Protein AF-A0A8R1IRG6-F1 (afdb_monomer)

InterPro domains:
  IPR045334 Integrator complex subunit 3 [PTHR13587] (1-92)
  IPR056518 Ints3-like, C-terminal [PF24566] (2-91)

pLDDT: mean 90.18, std 10.61, range [37.0, 97.31]

Sequence (94 aa):
MVMASVEWATTPQWVFWHLVHADGVPIEWFLSTIPKLDSTKHDEAIANILLMMKRMDREPWAGLIRAIFHRIPTKNDNFTADALKMLIEDSEQC

Organism: Caenorhabditis japonica (NCBI:txid281687)

Secondary structure (DSSP, 8-state):
-HHHHTTS-HHHHHHHHHHHHHTT--GGGGTTTGGG--TTT-HHHHHHHHHHHHT-SS---HHHHHHHHTS-PPTT--HHHHHHHHHHS-TT--

Mean predicted aligned error: 4.23 Å

Foldseek 3Di:
DLVVCLPPPPVSLQVVLVVCVVVVPALVVCLVVLQVDAVVRRVSSLVSSLVNLLPDPDADDPSNLCSLVSHDADVVRCSSVSSVCSRPPDNPPD

Nearest PDB structures (foldseek):
  7bv7-assembly1_A  TM=9.224E-01  e=8.318E-03  Homo sapiens
  8hpp-assembly1_B  TM=9.092E-01  e=1.410E-02  Homo sapiens

Structure (mmCIF, N/CA/C/O backbone):
data_AF-A0A8R1IRG6-F1
#
_entry.id   AF-A0A8R1IRG6-F1
#
loop_
_atom_site.group_PDB
_atom_site.id
_atom_site.type_symbol
_atom_site.label_atom_id
_atom_site.label_alt_id
_atom_site.label_comp_id
_atom_site.label_asym_id
_atom_site.label_entity_id
_atom_site.label_seq_id
_atom_site.pdbx_PDB_ins_code
_atom_site.Cartn_x
_atom_site.Cartn_y
_atom_site.Cartn_z
_atom_site.occupancy
_atom_site.B_iso_or_equiv
_atom_site.auth_seq_id
_atom_site.auth_comp_id
_atom_site.auth_asym_id
_atom_site.auth_atom_id
_atom_site.pdbx_PDB_model_num
ATOM 1 N N . MET A 1 1 ? 2.467 -12.603 -6.520 1.00 68.06 1 MET A N 1
ATOM 2 C CA . MET A 1 1 ? 1.628 -11.998 -7.577 1.00 68.06 1 MET A CA 1
ATOM 3 C C . MET A 1 1 ? 1.724 -10.478 -7.544 1.00 68.06 1 MET A C 1
ATOM 5 O O . MET A 1 1 ? 2.232 -9.932 -8.504 1.00 68.06 1 MET A O 1
ATOM 9 N N . VAL A 1 2 ? 1.407 -9.811 -6.428 1.00 81.56 2 VAL A N 1
ATOM 10 C CA . VAL A 1 2 ? 1.489 -8.334 -6.299 1.00 81.56 2 VAL A CA 1
ATOM 11 C C . VAL A 1 2 ? 2.889 -7.776 -6.570 1.00 81.56 2 VAL A C 1
ATOM 13 O O . VAL A 1 2 ? 3.061 -6.910 -7.409 1.00 81.56 2 VAL A O 1
ATOM 16 N N . MET A 1 3 ? 3.930 -8.337 -5.945 1.00 89.88 3 MET A N 1
ATOM 17 C CA . MET A 1 3 ? 5.313 -7.903 -6.217 1.00 89.88 3 MET A CA 1
ATOM 18 C C . MET A 1 3 ? 5.785 -8.180 -7.652 1.00 89.88 3 MET A C 1
ATOM 20 O O . MET A 1 3 ? 6.818 -7.665 -8.046 1.00 89.88 3 MET A O 1
ATOM 24 N N . ALA A 1 4 ? 5.073 -9.007 -8.423 1.00 89.88 4 ALA A N 1
ATOM 25 C CA . ALA A 1 4 ? 5.355 -9.175 -9.846 1.00 89.88 4 ALA A CA 1
ATOM 26 C C . ALA A 1 4 ? 4.552 -8.181 -10.699 1.00 89.88 4 ALA A C 1
ATOM 28 O O . ALA A 1 4 ? 4.998 -7.831 -11.785 1.00 89.88 4 ALA A O 1
ATOM 29 N N . SER A 1 5 ? 3.386 -7.726 -10.218 1.00 93.06 5 SER A N 1
ATOM 30 C CA . SER A 1 5 ? 2.540 -6.776 -10.938 1.00 93.06 5 SER A CA 1
ATOM 31 C C . SER A 1 5 ? 3.031 -5.337 -10.851 1.00 93.06 5 SER A C 1
ATOM 33 O O . SER A 1 5 ? 2.691 -4.561 -11.730 1.00 93.06 5 SER A O 1
ATOM 35 N N . VAL A 1 6 ? 3.842 -4.974 -9.848 1.00 92.56 6 VAL A N 1
ATOM 36 C CA . VAL A 1 6 ? 4.386 -3.602 -9.718 1.00 92.56 6 VAL A CA 1
ATOM 37 C C . VAL A 1 6 ? 5.273 -3.176 -10.895 1.00 92.56 6 VAL A C 1
ATOM 39 O O . VAL A 1 6 ? 5.440 -1.986 -11.121 1.00 92.56 6 VAL A O 1
ATOM 42 N N . GLU A 1 7 ? 5.797 -4.132 -11.665 1.00 93.50 7 GLU A N 1
ATOM 43 C CA . GLU A 1 7 ? 6.603 -3.882 -12.872 1.00 93.50 7 GLU A CA 1
ATOM 44 C C . GLU A 1 7 ? 5.759 -3.857 -14.160 1.00 93.50 7 GLU A C 1
ATOM 46 O O . GLU A 1 7 ? 6.282 -3.677 -15.261 1.00 93.50 7 GLU A O 1
ATOM 51 N N . TRP A 1 8 ? 4.448 -4.103 -14.070 1.00 95.88 8 TRP A N 1
ATOM 52 C CA . TRP A 1 8 ? 3.568 -4.047 -15.236 1.00 95.88 8 TRP A CA 1
ATOM 53 C C . TRP A 1 8 ? 3.276 -2.598 -15.628 1.00 95.88 8 TRP A C 1
ATOM 55 O O . TRP A 1 8 ? 3.402 -1.675 -14.828 1.00 95.88 8 TRP A O 1
ATOM 65 N N . ALA A 1 9 ? 2.793 -2.396 -16.853 1.00 95.12 9 ALA A N 1
ATOM 66 C CA . ALA A 1 9 ? 2.231 -1.108 -17.239 1.00 95.12 9 ALA A CA 1
ATOM 67 C C . ALA A 1 9 ? 1.014 -0.738 -16.362 1.00 95.12 9 ALA A C 1
ATOM 69 O O . ALA A 1 9 ? 0.289 -1.616 -15.883 1.00 95.12 9 ALA A O 1
ATOM 70 N N . THR A 1 10 ? 0.749 0.563 -16.221 1.00 93.56 10 THR A N 1
ATOM 71 C CA . THR A 1 10 ? -0.330 1.127 -15.390 1.00 93.56 10 THR A CA 1
ATOM 72 C C . THR A 1 10 ? -1.695 0.484 -15.634 1.00 93.56 10 THR A C 1
ATOM 74 O O . THR A 1 10 ? -2.377 0.103 -14.687 1.00 93.56 10 THR A O 1
ATOM 77 N N . THR A 1 11 ? -2.111 0.298 -16.893 1.00 95.94 11 THR A N 1
ATOM 78 C CA . THR A 1 11 ? -3.436 -0.274 -17.194 1.00 95.94 11 THR A CA 1
ATOM 79 C C . THR A 1 11 ? -3.597 -1.708 -16.659 1.00 95.94 11 THR A C 1
ATOM 81 O O . THR A 1 11 ? -4.567 -1.953 -15.942 1.00 95.94 11 THR A O 1
ATOM 84 N N . PRO A 1 12 ? -2.673 -2.658 -16.915 1.00 96.62 12 PRO A N 1
ATOM 85 C CA . PRO A 1 12 ? -2.681 -3.960 -16.248 1.00 96.62 12 PRO A CA 1
ATOM 86 C C . PRO A 1 12 ? -2.687 -3.902 -14.716 1.00 96.62 12 PRO A C 1
ATOM 88 O O . PRO A 1 12 ? -3.420 -4.672 -14.097 1.00 96.62 12 PRO A O 1
ATOM 91 N N . GLN A 1 13 ? -1.909 -3.003 -14.098 1.00 97.19 13 GLN A N 1
ATOM 92 C CA . GLN A 1 13 ? -1.920 -2.837 -12.638 1.00 97.19 13 GLN A CA 1
ATOM 93 C C . GLN A 1 13 ? -3.301 -2.404 -12.140 1.00 97.19 13 GLN A C 1
ATOM 95 O O . GLN A 1 13 ? -3.819 -2.949 -11.166 1.00 97.19 13 GLN A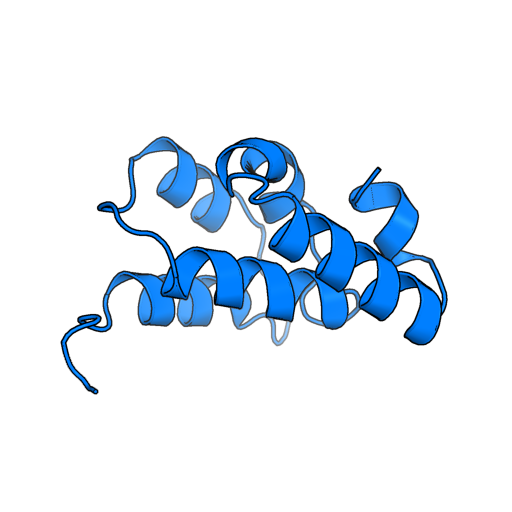 O 1
ATOM 100 N N . TRP A 1 14 ? -3.931 -1.467 -12.846 1.00 95.62 14 TRP A N 1
ATOM 101 C CA . TRP A 1 14 ? -5.260 -0.966 -12.520 1.00 95.62 14 TRP A CA 1
ATOM 102 C C . TRP A 1 14 ? -6.336 -2.052 -12.620 1.00 95.62 14 TRP A C 1
ATOM 104 O O . TRP A 1 14 ? -7.159 -2.188 -11.714 1.00 95.62 14 TRP A O 1
ATOM 114 N N . VAL A 1 15 ? -6.306 -2.862 -13.684 1.00 97.31 15 VAL A N 1
ATOM 115 C CA . VAL A 1 15 ? -7.217 -4.008 -13.851 1.00 97.31 15 VAL A CA 1
ATOM 116 C C . VAL A 1 15 ? -6.985 -5.049 -12.756 1.00 97.31 15 VAL A C 1
ATOM 118 O O . VAL A 1 15 ? -7.946 -5.537 -12.166 1.00 97.31 15 VAL A O 1
ATOM 121 N N . PHE A 1 16 ? -5.726 -5.360 -12.438 1.00 96.94 16 PHE A N 1
ATOM 122 C CA . PHE A 1 16 ? -5.384 -6.289 -11.362 1.00 96.94 16 PHE A CA 1
ATOM 123 C C . PHE A 1 16 ? -5.979 -5.849 -10.022 1.00 96.94 16 PHE A C 1
ATOM 125 O O . PHE A 1 16 ? -6.664 -6.633 -9.370 1.00 96.94 16 PHE A O 1
ATOM 132 N N . TRP A 1 17 ? -5.777 -4.589 -9.635 1.00 97.00 17 TRP A N 1
ATOM 133 C CA . TRP A 1 17 ? -6.305 -4.085 -8.371 1.00 97.00 17 TRP A CA 1
ATOM 134 C C . TRP A 1 17 ? -7.835 -4.04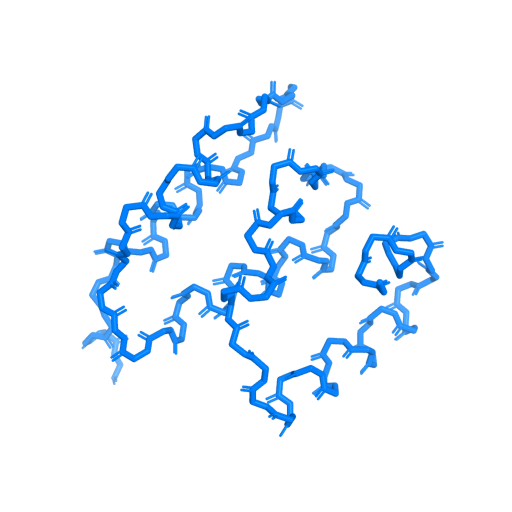7 -8.337 1.00 97.00 17 TRP A C 1
ATOM 136 O O . TRP A 1 17 ? -8.415 -4.358 -7.302 1.00 97.00 17 TRP A O 1
ATOM 146 N N . HIS A 1 18 ? -8.506 -3.776 -9.460 1.00 96.75 18 HIS A N 1
ATOM 147 C CA . HIS A 1 18 ? -9.965 -3.917 -9.539 1.00 96.75 18 HIS A CA 1
ATOM 148 C C . HIS A 1 18 ? -10.438 -5.341 -9.252 1.00 96.75 18 HIS A C 1
ATOM 150 O O . HIS A 1 18 ? -11.416 -5.514 -8.530 1.00 96.75 18 HIS A O 1
ATOM 156 N N . LEU A 1 19 ? -9.747 -6.353 -9.783 1.00 97.25 19 LEU A N 1
ATOM 157 C CA . LEU A 1 19 ? -10.076 -7.754 -9.515 1.00 97.25 19 LEU A CA 1
ATOM 158 C C . LEU A 1 19 ? -9.838 -8.114 -8.045 1.00 97.25 19 LEU A C 1
ATOM 160 O O . LEU A 1 19 ? -10.687 -8.757 -7.439 1.00 97.25 19 LEU A O 1
ATOM 164 N N . VAL A 1 20 ? -8.728 -7.652 -7.461 1.00 96.19 20 VAL A N 1
ATOM 165 C CA . VAL A 1 20 ? -8.420 -7.833 -6.031 1.00 96.19 20 VAL A CA 1
ATOM 166 C C . VAL A 1 20 ? -9.531 -7.258 -5.148 1.00 96.19 20 VAL A C 1
ATOM 168 O O . VAL A 1 20 ? -9.975 -7.920 -4.212 1.00 96.19 20 VAL A O 1
ATOM 171 N N . HIS A 1 21 ? -10.007 -6.047 -5.454 1.00 95.44 21 HIS A N 1
ATOM 172 C CA . HIS A 1 21 ? -11.111 -5.433 -4.710 1.00 95.44 21 HIS A CA 1
ATOM 173 C C . HIS A 1 21 ? -12.440 -6.157 -4.935 1.00 95.44 21 HIS A C 1
ATOM 175 O O . HIS A 1 21 ? -13.187 -6.354 -3.983 1.00 95.44 21 HIS A O 1
ATOM 181 N N . ALA A 1 22 ? -12.738 -6.562 -6.173 1.00 96.62 22 ALA A N 1
ATOM 182 C CA . ALA A 1 22 ? -13.983 -7.250 -6.515 1.00 96.62 22 ALA A CA 1
ATOM 183 C C . ALA A 1 22 ? -14.105 -8.632 -5.853 1.00 96.62 22 ALA A C 1
ATOM 185 O O . ALA A 1 22 ? -15.205 -9.035 -5.487 1.00 96.62 22 ALA A O 1
ATOM 186 N N . ASP A 1 23 ? -12.984 -9.334 -5.678 1.00 95.50 23 ASP A N 1
ATOM 187 C CA . ASP A 1 23 ? -12.916 -10.632 -4.996 1.00 95.50 23 ASP A CA 1
ATOM 188 C C . ASP A 1 23 ? -12.914 -10.499 -3.458 1.00 95.50 23 ASP A C 1
ATOM 190 O O . ASP A 1 23 ? -12.984 -11.492 -2.740 1.00 95.50 23 ASP A O 1
ATOM 194 N N . GLY A 1 24 ? -12.851 -9.271 -2.926 1.00 93.94 24 GLY A N 1
ATOM 195 C CA . GLY A 1 24 ? -12.853 -9.023 -1.482 1.00 93.94 24 GLY A CA 1
ATOM 196 C C . GLY A 1 24 ? -11.583 -9.513 -0.784 1.00 93.94 24 GLY A C 1
ATOM 197 O O . GLY A 1 24 ? -11.633 -9.940 0.371 1.00 93.94 24 GLY A O 1
ATOM 198 N N . VAL A 1 25 ? -10.439 -9.482 -1.477 1.00 94.81 25 VAL A N 1
ATOM 199 C CA . VAL A 1 25 ? -9.172 -9.973 -0.923 1.00 94.81 25 VAL A CA 1
ATOM 200 C C . VAL A 1 25 ? -8.788 -9.151 0.316 1.00 94.81 25 VAL A C 1
ATOM 202 O O . VAL A 1 25 ? -8.685 -7.926 0.229 1.00 94.81 25 VAL A O 1
ATOM 205 N N . PRO A 1 26 ? -8.511 -9.788 1.466 1.00 93.31 26 PRO A N 1
ATOM 206 C CA . PRO A 1 26 ? -8.200 -9.071 2.697 1.00 93.31 26 PRO A CA 1
ATOM 207 C C . PRO A 1 26 ? -6.773 -8.503 2.687 1.00 93.31 26 PRO A C 1
ATOM 209 O O . PRO A 1 26 ? -5.836 -9.100 2.144 1.00 93.31 26 PRO A O 1
ATOM 212 N N . ILE A 1 27 ? -6.572 -7.362 3.353 1.00 93.88 27 ILE A N 1
ATOM 213 C CA . ILE A 1 27 ? -5.269 -6.676 3.420 1.00 93.88 27 ILE A CA 1
ATOM 214 C C . ILE A 1 27 ? -4.178 -7.526 4.103 1.00 93.88 27 ILE A C 1
ATOM 216 O O . ILE A 1 27 ? -2.989 -7.375 3.821 1.00 93.88 27 ILE A O 1
ATOM 220 N N . GLU A 1 28 ? -4.565 -8.485 4.947 1.00 93.75 28 GLU A N 1
ATOM 221 C CA . GLU A 1 28 ? -3.691 -9.469 5.593 1.00 93.75 28 GLU A CA 1
ATOM 222 C C . GLU A 1 28 ? -2.774 -10.188 4.604 1.00 93.75 28 GLU A C 1
ATOM 224 O O . GLU A 1 28 ? -1.624 -10.500 4.924 1.00 93.75 28 GLU A O 1
ATOM 229 N N . TRP A 1 29 ? -3.262 -10.442 3.389 1.00 94.62 29 TRP A N 1
ATOM 230 C CA . TRP A 1 29 ? -2.499 -11.156 2.365 1.00 94.62 29 TRP A CA 1
ATOM 231 C C . TRP A 1 29 ? -1.323 -10.325 1.836 1.00 94.62 29 TRP A C 1
ATOM 233 O O . TRP A 1 29 ? -0.379 -10.865 1.257 1.00 94.62 29 TRP A O 1
ATOM 243 N N . PHE A 1 30 ? -1.332 -9.017 2.096 1.00 94.38 30 PHE A N 1
ATOM 244 C CA . PHE A 1 30 ? -0.335 -8.062 1.631 1.00 94.38 30 PHE A CA 1
ATOM 245 C C . PHE A 1 30 ? 0.669 -7.660 2.715 1.00 94.38 30 PHE A C 1
ATOM 247 O O . PHE A 1 30 ? 1.606 -6.923 2.409 1.00 94.38 30 PHE A O 1
ATOM 254 N N . LEU A 1 31 ? 0.568 -8.171 3.951 1.00 94.38 31 LEU A N 1
ATOM 255 C CA . LEU A 1 31 ? 1.488 -7.799 5.041 1.00 94.38 31 LEU A CA 1
ATOM 256 C C . LEU A 1 31 ? 2.967 -7.973 4.676 1.00 94.38 31 LEU A C 1
ATOM 258 O O . LEU A 1 31 ? 3.800 -7.148 5.030 1.00 94.38 31 LEU A O 1
ATOM 262 N N . SER A 1 32 ? 3.302 -9.038 3.945 1.00 93.62 32 SER A N 1
ATOM 263 C CA . SER A 1 32 ? 4.678 -9.313 3.503 1.00 93.62 32 SER A CA 1
ATOM 264 C C . SER A 1 32 ? 5.132 -8.461 2.309 1.00 93.62 32 SER A C 1
ATOM 266 O O . SER A 1 32 ? 6.316 -8.460 1.960 1.00 93.62 32 SER A O 1
ATOM 2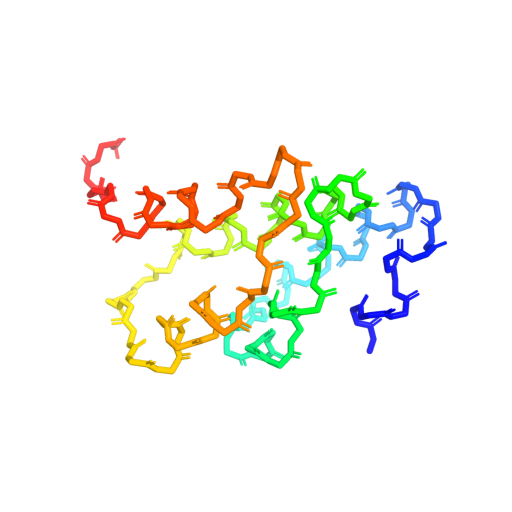68 N N . THR A 1 33 ? 4.186 -7.772 1.667 1.00 93.31 33 THR A N 1
ATOM 269 C CA . THR A 1 33 ? 4.381 -6.901 0.502 1.00 93.31 33 THR A CA 1
ATOM 270 C C . THR A 1 33 ? 4.578 -5.457 0.950 1.00 93.31 33 THR A C 1
ATOM 272 O O . THR A 1 33 ? 5.475 -4.801 0.434 1.00 93.31 33 THR A O 1
ATOM 275 N N . ILE A 1 34 ? 3.815 -4.989 1.949 1.00 94.44 34 ILE A N 1
ATOM 276 C CA . ILE A 1 34 ? 3.850 -3.604 2.453 1.00 94.44 34 ILE A CA 1
ATOM 277 C C . ILE A 1 34 ? 5.286 -3.082 2.669 1.00 94.44 34 ILE A C 1
ATOM 279 O O . ILE A 1 34 ? 5.615 -2.058 2.074 1.00 94.44 34 ILE A O 1
ATOM 283 N N . PRO A 1 35 ? 6.189 -3.776 3.398 1.00 93.56 35 PRO A N 1
ATOM 284 C CA . PRO A 1 35 ? 7.541 -3.265 3.643 1.00 93.56 35 PRO A CA 1
ATOM 285 C C . PRO A 1 35 ? 8.419 -3.156 2.389 1.00 93.56 35 PRO A C 1
ATOM 287 O O . PRO A 1 35 ? 9.458 -2.506 2.431 1.00 93.56 35 PRO A O 1
ATOM 290 N N . LYS A 1 36 ? 8.043 -3.829 1.295 1.00 92.62 36 LYS A N 1
ATOM 291 C CA . LYS A 1 36 ? 8.820 -3.922 0.048 1.00 92.62 36 LYS A CA 1
ATOM 292 C C . LYS A 1 36 ? 8.382 -2.910 -1.007 1.00 92.62 36 LYS A C 1
ATOM 294 O O . LYS A 1 36 ? 9.034 -2.808 -2.042 1.00 92.62 36 LYS A O 1
ATOM 299 N N . LEU A 1 37 ? 7.266 -2.213 -0.790 1.00 91.31 37 LEU A N 1
ATOM 300 C CA . LEU A 1 37 ? 6.792 -1.211 -1.734 1.00 91.31 37 LEU A CA 1
ATOM 301 C C . LEU A 1 37 ? 7.698 0.025 -1.697 1.00 91.31 37 LEU A C 1
ATOM 303 O O . LEU A 1 37 ? 8.227 0.380 -0.647 1.00 91.31 37 LEU A O 1
ATOM 307 N N . ASP A 1 38 ? 7.856 0.695 -2.833 1.00 90.06 38 ASP A N 1
ATOM 308 C CA . ASP A 1 38 ? 8.533 1.982 -2.970 1.00 90.06 38 ASP A CA 1
ATOM 309 C C . ASP A 1 38 ? 7.470 3.005 -3.379 1.00 90.06 38 ASP A C 1
ATOM 311 O O . ASP A 1 38 ? 6.844 2.869 -4.429 1.00 90.06 38 ASP A O 1
ATOM 315 N N . SER A 1 39 ? 7.231 4.004 -2.532 1.00 87.88 39 SER A N 1
ATOM 316 C CA . SER A 1 39 ? 6.189 5.017 -2.728 1.00 87.88 39 SER A CA 1
ATOM 317 C C . SER A 1 39 ? 6.471 5.987 -3.865 1.00 87.88 39 SER A C 1
ATOM 319 O O . SER A 1 39 ? 5.598 6.773 -4.204 1.00 87.88 39 SER A O 1
ATOM 321 N N . THR A 1 40 ? 7.665 5.923 -4.456 1.00 88.75 40 THR A N 1
ATOM 322 C CA . THR A 1 40 ? 8.039 6.725 -5.626 1.00 88.75 40 THR A CA 1
ATOM 323 C C . TH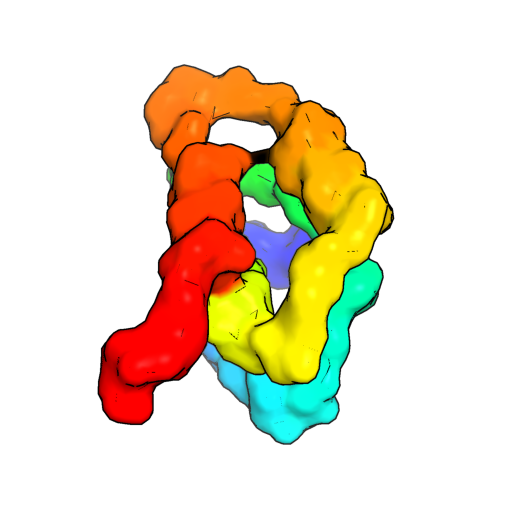R A 1 40 ? 7.972 5.946 -6.938 1.00 88.75 40 THR A C 1
ATOM 325 O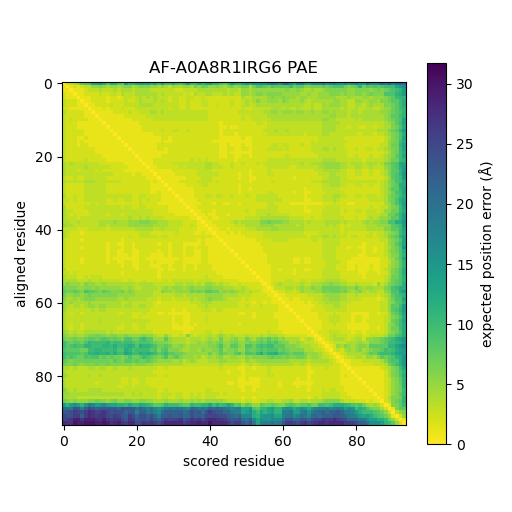 O . THR A 1 40 ? 8.195 6.525 -8.000 1.00 88.75 40 THR A O 1
ATOM 328 N N . LYS A 1 41 ? 7.735 4.629 -6.875 1.00 90.38 41 LYS A N 1
ATOM 329 C CA . LYS A 1 41 ? 7.765 3.736 -8.045 1.00 90.38 41 LYS A CA 1
ATOM 330 C C . LYS A 1 41 ? 6.527 2.867 -8.193 1.00 90.38 41 LYS A C 1
ATOM 332 O O . LYS A 1 41 ? 6.248 2.417 -9.295 1.00 90.38 41 LYS A O 1
ATOM 337 N N . HIS A 1 42 ? 5.838 2.557 -7.099 1.00 93.44 42 HIS A N 1
ATOM 338 C CA . HIS A 1 42 ? 4.731 1.603 -7.085 1.00 93.44 42 HIS A CA 1
ATOM 339 C C . HIS A 1 42 ? 3.405 2.313 -6.780 1.00 93.44 42 HIS A C 1
ATOM 341 O O . HIS A 1 42 ? 2.665 1.882 -5.891 1.00 93.44 42 HIS A O 1
ATOM 347 N N . ASP A 1 43 ? 3.126 3.410 -7.485 1.00 92.50 43 ASP A N 1
ATOM 348 C CA . ASP A 1 43 ? 2.009 4.323 -7.211 1.00 92.50 43 ASP A CA 1
ATOM 349 C C . ASP A 1 43 ? 0.659 3.593 -7.149 1.00 92.50 43 ASP A C 1
ATOM 351 O O . ASP A 1 43 ? -0.103 3.766 -6.193 1.00 92.50 43 ASP A O 1
ATOM 355 N N . GLU A 1 44 ? 0.380 2.702 -8.106 1.00 95.62 44 GLU A N 1
ATOM 356 C CA . GLU A 1 44 ? -0.862 1.931 -8.143 1.00 95.62 44 GLU A CA 1
ATOM 357 C C . GLU A 1 44 ? -0.973 0.988 -6.940 1.00 95.62 44 GLU A C 1
ATOM 359 O O . GLU A 1 44 ? -2.029 0.907 -6.312 1.00 95.62 44 GLU A O 1
ATOM 364 N N . ALA A 1 45 ? 0.102 0.283 -6.579 1.00 95.44 45 ALA A N 1
ATOM 365 C CA . ALA A 1 45 ? 0.083 -0.611 -5.424 1.00 95.44 45 ALA A CA 1
ATOM 366 C C . ALA A 1 45 ? -0.083 0.154 -4.108 1.00 95.44 45 ALA A C 1
ATOM 368 O O . ALA A 1 45 ? -0.852 -0.261 -3.243 1.00 95.44 45 ALA A O 1
ATOM 369 N N . ILE A 1 46 ? 0.599 1.287 -3.969 1.00 94.75 46 ILE A N 1
ATOM 370 C CA . ILE A 1 46 ? 0.539 2.146 -2.787 1.00 94.75 46 ILE A CA 1
ATOM 371 C C . ILE A 1 46 ? -0.871 2.701 -2.594 1.00 94.75 46 ILE A C 1
ATOM 373 O O . ILE A 1 46 ? -1.448 2.530 -1.519 1.00 94.75 46 ILE A O 1
ATOM 377 N N . ALA A 1 47 ? -1.450 3.295 -3.639 1.00 95.44 47 ALA A N 1
ATOM 378 C CA . ALA A 1 47 ? -2.792 3.861 -3.582 1.00 95.44 47 ALA A CA 1
ATOM 379 C C . ALA A 1 47 ? -3.840 2.80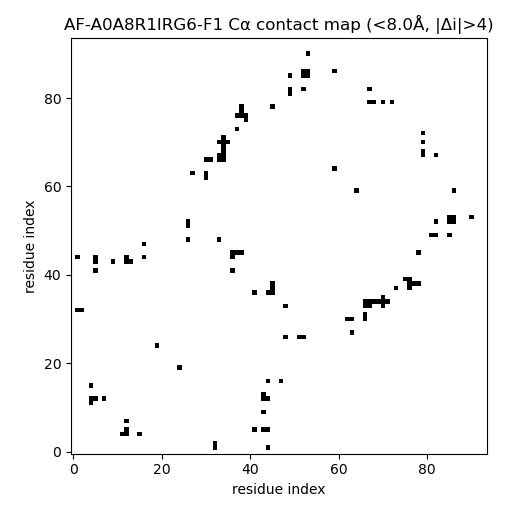3 -3.209 1.00 95.44 47 ALA A C 1
ATOM 381 O O . ALA A 1 47 ? -4.705 3.050 -2.369 1.00 95.44 47 ALA A O 1
ATOM 382 N N . ASN A 1 48 ? -3.741 1.602 -3.786 1.00 96.88 48 ASN A N 1
ATOM 383 C CA . ASN A 1 48 ? -4.690 0.533 -3.497 1.00 96.88 48 ASN A CA 1
ATOM 384 C C . ASN A 1 48 ? -4.527 -0.039 -2.088 1.00 96.88 48 ASN A C 1
ATOM 386 O O . ASN A 1 48 ? -5.532 -0.277 -1.429 1.00 96.88 48 ASN A O 1
ATOM 390 N N . ILE A 1 49 ? -3.302 -0.195 -1.581 1.00 96.19 49 ILE 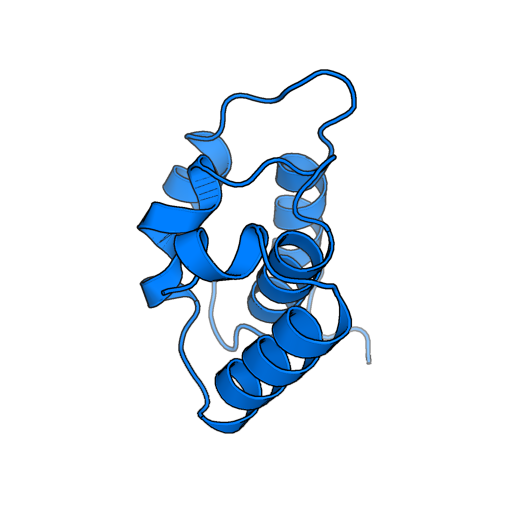A N 1
ATOM 391 C CA . ILE A 1 49 ? -3.080 -0.624 -0.193 1.00 96.19 49 ILE A CA 1
ATOM 392 C C . ILE A 1 49 ? -3.628 0.406 0.804 1.00 96.19 49 ILE A C 1
ATOM 394 O O . ILE A 1 49 ? -4.281 0.019 1.772 1.00 96.19 49 ILE A O 1
ATOM 398 N N . LEU A 1 50 ? -3.422 1.704 0.561 1.00 95.75 50 LEU A N 1
ATOM 399 C CA . LEU A 1 50 ? -4.005 2.765 1.393 1.00 95.75 50 LEU A CA 1
ATOM 400 C C . LEU A 1 50 ? -5.539 2.745 1.339 1.00 95.75 50 LEU A C 1
ATOM 402 O O . LEU A 1 50 ? -6.195 2.864 2.372 1.00 95.75 50 LEU A O 1
ATOM 406 N N . LEU A 1 51 ? -6.117 2.527 0.153 1.00 95.38 51 LEU A N 1
ATOM 407 C CA . LEU A 1 51 ? -7.561 2.367 -0.010 1.00 95.38 51 LEU A CA 1
ATOM 408 C C . LEU A 1 51 ? -8.095 1.158 0.768 1.00 95.38 51 LEU A C 1
ATOM 410 O O . LEU A 1 51 ? -9.156 1.256 1.381 1.00 95.38 51 LEU A O 1
ATOM 414 N N . MET A 1 52 ? -7.366 0.038 0.761 1.00 95.44 52 MET A N 1
ATOM 415 C CA . MET A 1 52 ? -7.722 -1.136 1.557 1.00 95.44 52 MET A CA 1
ATOM 416 C C . MET A 1 52 ? -7.709 -0.808 3.048 1.00 95.44 52 MET A C 1
ATOM 418 O O . MET A 1 52 ? -8.664 -1.169 3.719 1.00 95.44 52 MET A O 1
ATOM 422 N N . MET A 1 53 ? -6.690 -0.093 3.550 1.00 94.75 53 MET A N 1
ATOM 423 C CA . MET A 1 53 ? -6.617 0.336 4.958 1.00 94.75 53 MET A CA 1
ATOM 424 C C . MET A 1 53 ? -7.810 1.210 5.349 1.00 94.75 53 MET A C 1
ATOM 426 O O . MET A 1 53 ? -8.451 0.946 6.359 1.00 94.75 53 MET A O 1
ATOM 430 N N . LYS A 1 54 ? -8.148 2.199 4.513 1.00 92.88 54 LYS A N 1
ATOM 431 C CA . LYS A 1 54 ? -9.284 3.103 4.744 1.00 92.88 54 LYS A CA 1
ATOM 432 C C . LYS A 1 54 ? -10.636 2.381 4.784 1.00 92.88 54 LYS A C 1
ATOM 434 O O . LYS A 1 54 ? -11.562 2.842 5.437 1.00 92.88 54 LYS A O 1
ATOM 439 N N . ARG A 1 55 ? -10.775 1.280 4.042 1.00 91.62 55 ARG A N 1
ATOM 440 C CA . ARG A 1 55 ? -12.013 0.487 3.946 1.00 91.62 55 ARG A CA 1
ATOM 441 C C . ARG A 1 55 ? -12.039 -0.712 4.896 1.00 91.62 55 ARG A C 1
ATOM 443 O O . ARG A 1 55 ? -12.887 -1.582 4.737 1.00 91.62 55 ARG A O 1
ATOM 450 N N . MET A 1 56 ? -11.094 -0.820 5.828 1.00 89.94 56 MET A N 1
ATOM 451 C CA . MET A 1 56 ? -11.095 -1.922 6.785 1.00 89.94 56 MET A CA 1
ATOM 452 C C . MET A 1 56 ? -12.284 -1.794 7.744 1.00 89.94 56 MET A C 1
ATOM 454 O O . MET A 1 56 ? -12.350 -0.851 8.519 1.00 89.94 56 MET A O 1
ATOM 458 N N . ASP A 1 57 ? -13.149 -2.807 7.785 1.00 85.75 57 ASP A N 1
ATOM 459 C CA . ASP A 1 57 ? -14.269 -2.896 8.744 1.00 85.75 57 ASP A CA 1
ATOM 460 C C . ASP A 1 57 ? -13.828 -3.289 10.170 1.00 85.75 57 ASP A C 1
ATOM 462 O O . ASP A 1 57 ? -14.612 -3.781 10.984 1.00 85.75 57 ASP A O 1
ATOM 466 N N . ARG A 1 58 ? -12.536 -3.163 10.477 1.00 86.50 58 ARG A N 1
ATOM 467 C CA . ARG A 1 58 ? -11.962 -3.578 11.755 1.00 86.50 58 ARG A CA 1
ATOM 468 C C . ARG A 1 58 ? -10.794 -2.697 12.145 1.00 86.50 58 ARG A C 1
ATOM 470 O O . ARG A 1 58 ? -10.060 -2.208 11.288 1.00 86.50 58 ARG A O 1
ATOM 477 N N . GLU A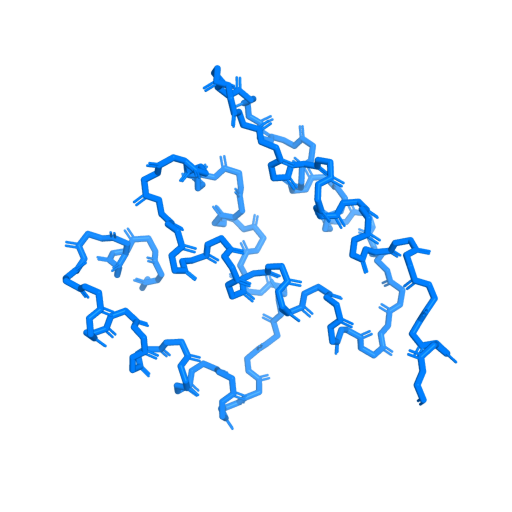 1 59 ? -10.558 -2.640 13.447 1.00 89.56 59 GLU A N 1
ATOM 478 C CA . GLU A 1 59 ? -9.397 -1.973 14.022 1.00 89.56 59 GLU A CA 1
ATOM 479 C C . GLU A 1 59 ? -8.070 -2.524 13.465 1.00 89.56 59 GLU A C 1
ATOM 481 O O . GLU A 1 59 ? -7.919 -3.745 13.274 1.00 89.56 59 GLU A O 1
ATOM 486 N N . PRO A 1 60 ? -7.065 -1.657 13.237 1.00 92.50 60 PRO A N 1
ATOM 487 C CA . PRO A 1 60 ? -5.728 -2.103 12.898 1.00 92.50 60 PRO A CA 1
ATOM 488 C C . PRO A 1 60 ? -5.159 -2.976 14.020 1.00 92.50 60 PRO A C 1
ATOM 490 O O . PRO A 1 60 ? -5.211 -2.655 15.205 1.00 92.50 60 PRO A O 1
ATOM 493 N N . TRP A 1 61 ? -4.546 -4.093 13.641 1.00 94.56 61 TRP A N 1
ATOM 494 C CA . TRP A 1 61 ? -3.913 -5.010 14.583 1.00 94.56 61 TRP A CA 1
ATOM 495 C C . TRP A 1 61 ? -2.392 -4.874 14.533 1.00 94.56 61 TRP A C 1
ATOM 497 O O . TRP A 1 61 ? -1.808 -4.402 13.555 1.00 94.56 61 TRP A O 1
ATOM 507 N N . ALA A 1 62 ? -1.715 -5.379 15.566 1.00 95.69 62 ALA A N 1
ATOM 508 C CA . ALA A 1 62 ? -0.263 -5.260 15.704 1.00 95.69 62 ALA A CA 1
ATOM 509 C C . ALA A 1 62 ? 0.535 -5.787 14.493 1.00 95.69 62 ALA A C 1
ATOM 511 O O . ALA A 1 62 ? 1.635 -5.308 14.236 1.00 95.69 62 ALA A O 1
ATOM 512 N N . GLY A 1 63 ? 0.013 -6.767 13.746 1.00 95.62 63 GLY A N 1
ATOM 513 C CA . GLY A 1 63 ? 0.671 -7.282 12.542 1.00 95.62 63 GLY A CA 1
ATOM 514 C C . GLY A 1 63 ? 0.714 -6.262 11.403 1.00 95.62 63 GLY A C 1
ATOM 515 O O . GLY A 1 63 ? 1.758 -6.110 10.772 1.00 95.62 63 GLY A O 1
ATOM 516 N N . LEU A 1 64 ? -0.378 -5.522 11.195 1.00 95.81 64 LEU A N 1
ATOM 517 C CA . LEU A 1 64 ? -0.449 -4.447 10.205 1.00 95.81 64 LEU A CA 1
ATOM 518 C C . LEU A 1 64 ? 0.463 -3.284 10.585 1.00 95.81 64 LEU A C 1
ATOM 520 O O . LEU A 1 64 ? 1.277 -2.849 9.774 1.00 95.81 64 LEU A O 1
ATOM 524 N N . ILE A 1 65 ? 0.392 -2.851 11.846 1.00 95.94 65 ILE A N 1
ATOM 525 C CA . ILE A 1 65 ? 1.247 -1.780 12.367 1.00 95.94 65 ILE A CA 1
ATOM 526 C C . ILE A 1 65 ? 2.725 -2.152 12.211 1.00 95.94 65 ILE A C 1
ATOM 528 O O . ILE A 1 65 ? 3.508 -1.375 11.672 1.00 95.94 65 ILE A O 1
ATOM 532 N N . ARG A 1 66 ? 3.116 -3.378 12.583 1.00 96.44 66 ARG A N 1
ATOM 533 C CA . ARG A 1 66 ? 4.490 -3.856 12.367 1.00 96.44 66 ARG A CA 1
ATOM 534 C C . ARG A 1 66 ? 4.885 -3.832 10.894 1.00 96.44 66 ARG A C 1
ATOM 536 O O . ARG A 1 66 ? 5.994 -3.410 10.606 1.00 96.44 66 ARG A O 1
ATOM 543 N N . ALA A 1 67 ? 4.015 -4.253 9.975 1.00 95.62 67 ALA A N 1
ATOM 544 C CA . ALA A 1 67 ? 4.321 -4.223 8.544 1.00 95.62 67 ALA A CA 1
ATOM 545 C C . ALA A 1 67 ? 4.551 -2.791 8.027 1.00 95.62 67 ALA A C 1
ATOM 547 O O . ALA A 1 67 ? 5.493 -2.563 7.272 1.00 95.62 67 ALA A O 1
ATOM 548 N N . ILE A 1 68 ? 3.749 -1.824 8.481 1.00 95.12 68 ILE A N 1
ATOM 549 C CA . ILE A 1 68 ? 3.903 -0.401 8.140 1.00 95.12 68 ILE A CA 1
ATOM 550 C C . ILE A 1 68 ? 5.246 0.145 8.656 1.00 95.12 68 ILE A C 1
ATOM 552 O O . ILE A 1 68 ? 5.989 0.771 7.903 1.00 95.12 68 ILE A O 1
ATOM 556 N N . PHE A 1 69 ? 5.597 -0.139 9.914 1.00 94.19 69 PHE A N 1
ATOM 557 C CA . PHE A 1 69 ? 6.834 0.355 10.538 1.00 94.19 69 PHE A CA 1
ATOM 558 C C . PHE A 1 69 ? 8.100 -0.432 10.170 1.00 94.19 69 PHE A C 1
ATOM 560 O O . PHE A 1 69 ? 9.203 0.058 10.390 1.00 94.19 69 PHE A O 1
ATOM 567 N N . HIS A 1 70 ? 7.980 -1.638 9.608 1.00 93.50 70 HIS A N 1
ATOM 568 C CA . HIS A 1 70 ? 9.131 -2.415 9.129 1.00 93.50 70 HIS A CA 1
ATOM 569 C C . HIS A 1 70 ? 9.705 -1.872 7.813 1.00 93.50 70 HIS A C 1
ATOM 571 O O . HIS A 1 70 ? 10.758 -2.312 7.351 1.00 93.50 70 HIS A O 1
ATOM 577 N N . ARG A 1 71 ? 9.003 -0.929 7.185 1.00 86.94 71 ARG A N 1
ATOM 578 C CA . ARG A 1 71 ? 9.437 -0.283 5.956 1.00 86.94 71 ARG A CA 1
ATOM 579 C C . ARG A 1 71 ? 10.573 0.699 6.246 1.00 86.94 71 ARG A C 1
ATOM 581 O O . ARG A 1 71 ? 10.514 1.459 7.208 1.00 86.94 71 ARG A O 1
ATOM 588 N N . ILE A 1 72 ? 11.602 0.691 5.401 1.00 82.88 72 ILE A N 1
ATOM 589 C CA . ILE A 1 72 ? 12.706 1.654 5.476 1.00 82.88 72 ILE A CA 1
ATOM 590 C C . ILE A 1 72 ? 12.333 2.843 4.581 1.00 82.88 72 ILE A C 1
ATOM 592 O O . ILE A 1 72 ? 12.271 2.659 3.364 1.00 82.88 72 ILE A O 1
ATOM 596 N N . PRO A 1 73 ? 12.059 4.034 5.140 1.00 78.25 73 PRO A N 1
ATOM 597 C CA . PRO A 1 73 ? 11.629 5.175 4.345 1.00 78.25 73 PRO A CA 1
ATOM 598 C C . PRO A 1 73 ? 12.756 5.658 3.429 1.00 78.25 73 PRO A C 1
ATOM 600 O O . PRO A 1 73 ? 13.905 5.813 3.853 1.00 78.25 73 PRO A O 1
ATOM 603 N N . THR A 1 74 ? 12.422 5.922 2.169 1.00 82.25 74 THR A N 1
ATOM 604 C CA . THR A 1 74 ? 13.311 6.594 1.213 1.00 82.25 74 THR A CA 1
ATOM 605 C C . THR A 1 74 ? 13.071 8.108 1.223 1.00 82.25 74 THR A C 1
ATOM 607 O O . THR A 1 74 ? 12.163 8.628 1.877 1.00 82.25 74 THR A O 1
ATOM 610 N N . LYS A 1 75 ? 13.921 8.873 0.527 1.00 81.56 75 LYS A N 1
ATOM 611 C CA . LYS A 1 75 ? 13.725 10.322 0.388 1.00 81.56 75 LYS A CA 1
ATOM 612 C C . LYS A 1 75 ? 12.399 10.579 -0.346 1.00 81.56 75 LYS A C 1
ATOM 614 O O . LYS A 1 75 ? 12.242 10.103 -1.463 1.00 81.56 75 LYS A O 1
ATOM 619 N N . ASN A 1 76 ? 11.513 11.373 0.261 1.00 84.00 76 ASN A N 1
ATOM 620 C CA . ASN A 1 76 ? 10.137 11.663 -0.186 1.00 84.00 76 ASN A CA 1
ATOM 621 C C . ASN A 1 76 ? 9.115 10.531 0.029 1.00 84.00 76 ASN A C 1
ATOM 623 O O . ASN A 1 76 ? 8.042 10.556 -0.569 1.00 84.00 76 ASN A O 1
ATOM 627 N N . ASP A 1 77 ? 9.413 9.565 0.896 1.00 87.75 77 ASP A N 1
ATOM 628 C CA . ASP A 1 77 ? 8.469 8.507 1.231 1.00 87.75 77 ASP A CA 1
ATOM 629 C C . ASP A 1 77 ? 7.465 8.938 2.309 1.00 87.75 77 ASP A C 1
ATOM 631 O O . ASP A 1 77 ? 7.799 9.014 3.492 1.00 87.75 77 ASP A O 1
ATOM 635 N N . ASN A 1 78 ? 6.220 9.180 1.898 1.00 90.12 78 ASN A N 1
ATOM 636 C CA . ASN A 1 78 ? 5.139 9.592 2.801 1.00 90.12 78 ASN A CA 1
ATOM 637 C C . ASN A 1 78 ? 4.195 8.450 3.204 1.00 90.12 78 ASN A C 1
ATOM 639 O O . ASN A 1 78 ? 3.324 8.650 4.049 1.00 90.12 78 ASN A O 1
ATOM 643 N N . PHE A 1 79 ? 4.381 7.239 2.672 1.00 93.00 79 PHE A N 1
ATOM 644 C CA . PHE A 1 79 ? 3.427 6.138 2.848 1.00 93.00 79 PHE A CA 1
ATOM 645 C C . PHE A 1 79 ? 3.155 5.802 4.311 1.00 93.00 79 PHE A C 1
ATOM 647 O O . PHE A 1 79 ? 2.012 5.572 4.669 1.00 93.00 79 PHE A O 1
ATOM 654 N N . THR A 1 80 ? 4.183 5.745 5.165 1.00 94.25 80 THR A N 1
ATOM 655 C CA . THR A 1 80 ? 3.998 5.395 6.582 1.00 94.25 80 THR A CA 1
ATOM 656 C C . THR A 1 80 ? 3.099 6.416 7.270 1.00 94.25 80 THR A C 1
ATOM 658 O O . THR A 1 80 ? 2.198 6.040 8.013 1.00 94.25 80 THR A O 1
ATOM 661 N N . ALA A 1 81 ? 3.310 7.704 6.994 1.00 93.06 81 ALA A N 1
ATOM 662 C CA . ALA A 1 81 ? 2.471 8.764 7.532 1.00 93.06 81 ALA A CA 1
ATOM 663 C C . ALA A 1 81 ? 1.048 8.693 6.961 1.00 93.06 81 ALA A C 1
ATOM 665 O O . ALA A 1 81 ? 0.090 8.807 7.718 1.00 93.06 81 ALA A O 1
ATOM 666 N N . ASP A 1 82 ? 0.900 8.465 5.657 1.00 94.19 82 ASP A N 1
ATOM 667 C CA . ASP A 1 82 ? -0.411 8.386 5.008 1.00 94.19 82 ASP A CA 1
ATOM 668 C C . ASP A 1 82 ? -1.199 7.145 5.443 1.00 94.19 82 ASP A C 1
ATOM 670 O O . ASP A 1 82 ? -2.389 7.246 5.713 1.00 94.19 82 ASP A O 1
ATOM 674 N N . ALA A 1 83 ? -0.537 6.002 5.620 1.00 94.62 83 ALA A N 1
ATOM 675 C CA . ALA A 1 83 ? -1.127 4.790 6.177 1.00 94.62 83 ALA A CA 1
ATOM 676 C C . ALA A 1 83 ? -1.646 5.031 7.598 1.00 94.62 83 ALA A C 1
ATOM 678 O O . ALA A 1 83 ? -2.768 4.654 7.913 1.00 94.62 83 ALA A O 1
ATOM 679 N N . LEU A 1 84 ? -0.863 5.704 8.449 1.00 94.00 84 LEU A N 1
ATOM 680 C CA . LEU A 1 84 ? -1.316 6.065 9.792 1.00 94.00 84 LEU A CA 1
ATOM 681 C C . LEU A 1 84 ? -2.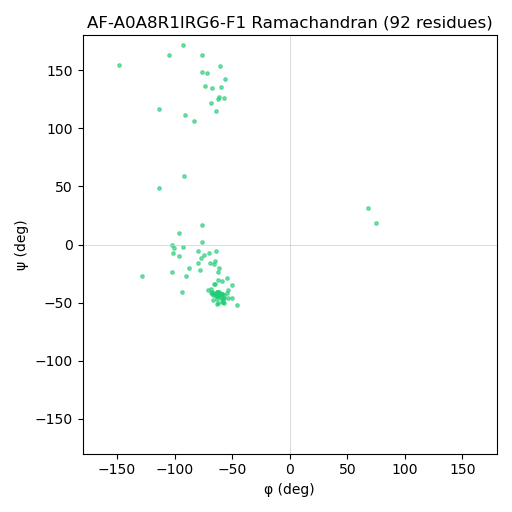511 7.019 9.754 1.00 94.00 84 LEU A C 1
ATOM 683 O O . LEU A 1 84 ? -3.442 6.817 10.523 1.00 94.00 84 LEU A O 1
ATOM 687 N N . LYS A 1 85 ? -2.533 8.008 8.849 1.00 93.00 85 LYS A N 1
ATOM 688 C CA . LYS A 1 85 ? -3.712 8.871 8.665 1.00 93.00 85 LYS A CA 1
ATOM 689 C C . LYS A 1 85 ? -4.940 8.047 8.285 1.00 93.00 85 LYS A C 1
ATOM 691 O O . LYS A 1 85 ? -5.950 8.164 8.958 1.00 93.00 85 LYS A O 1
ATOM 696 N N . MET A 1 86 ? -4.828 7.159 7.292 1.00 92.44 86 MET A N 1
ATOM 697 C CA . MET A 1 86 ? -5.946 6.304 6.867 1.00 92.44 86 MET A CA 1
ATOM 698 C C . MET A 1 86 ? -6.482 5.412 7.996 1.00 92.44 86 MET A C 1
ATOM 700 O O . MET A 1 86 ? -7.658 5.079 7.982 1.00 92.44 86 MET A O 1
ATOM 704 N N . LEU A 1 87 ? -5.624 4.997 8.935 1.00 91.88 87 LEU A N 1
ATOM 705 C CA . LEU A 1 87 ? -5.998 4.125 10.053 1.00 91.88 87 LEU A CA 1
ATOM 706 C C . LEU A 1 87 ? -6.521 4.874 11.287 1.00 91.88 87 LEU A C 1
ATOM 708 O O . LEU A 1 87 ? -7.129 4.244 12.144 1.00 91.88 87 LEU A O 1
ATOM 712 N N . ILE A 1 88 ? -6.220 6.168 11.422 1.00 88.12 88 ILE A N 1
ATOM 713 C CA . ILE A 1 88 ? -6.615 7.003 12.572 1.00 88.12 88 ILE A CA 1
ATOM 714 C C . ILE A 1 88 ? -7.807 7.906 12.216 1.00 88.12 88 ILE A C 1
ATOM 716 O O . ILE A 1 88 ? -8.523 8.352 13.108 1.00 88.12 88 ILE A O 1
ATOM 720 N N . GLU A 1 89 ? -8.017 8.208 10.933 1.00 79.81 89 GLU A N 1
ATOM 721 C CA . GLU A 1 89 ? -9.208 8.917 10.464 1.00 79.81 89 GLU A CA 1
ATOM 722 C C . GLU A 1 89 ? -10.458 8.060 10.715 1.00 79.81 89 GLU A C 1
ATOM 724 O O . GLU A 1 89 ? -10.617 7.000 10.110 1.00 79.81 89 GLU A O 1
ATOM 729 N N . ASP A 1 90 ? -11.348 8.536 11.595 1.00 60.28 90 ASP A N 1
ATOM 730 C CA . ASP A 1 90 ? -12.633 7.887 11.867 1.00 60.28 90 ASP A CA 1
ATOM 731 C C . ASP A 1 90 ? -13.446 7.754 10.572 1.00 60.28 90 ASP A C 1
ATOM 733 O O . ASP A 1 90 ? -13.739 8.736 9.879 1.00 60.28 90 ASP A O 1
ATOM 737 N N . SER A 1 91 ? -13.866 6.525 10.274 1.00 57.56 91 SER A N 1
ATOM 738 C CA . SER A 1 91 ? -14.726 6.190 9.135 1.00 57.56 91 SER A CA 1
ATOM 739 C C . SER A 1 91 ? -16.127 6.818 9.214 1.00 57.56 91 SER A C 1
ATOM 741 O O . SER A 1 91 ? -16.869 6.753 8.238 1.00 57.56 91 SER A O 1
ATOM 743 N N . GLU A 1 92 ? -16.471 7.484 10.324 1.00 53.38 92 GLU A N 1
ATOM 744 C CA . GLU A 1 92 ? -17.743 8.194 10.534 1.00 53.38 92 GLU A CA 1
ATOM 745 C C . GLU A 1 92 ? -17.849 9.555 9.813 1.00 53.38 92 GLU A C 1
ATOM 747 O O . GLU A 1 92 ? -18.865 10.241 9.922 1.00 53.38 92 GLU A O 1
ATOM 752 N N . GLN A 1 93 ? -16.843 9.967 9.037 1.00 47.25 93 GLN A N 1
ATOM 753 C CA . GLN A 1 93 ? -16.933 11.161 8.185 1.00 47.25 93 GLN A CA 1
ATOM 754 C C . GLN A 1 93 ? -17.429 10.838 6.760 1.00 47.25 93 GLN A C 1
ATOM 756 O O . GLN A 1 93 ? -16.728 11.118 5.785 1.00 47.25 93 GLN A O 1
ATOM 761 N N . CYS A 1 94 ? -18.629 10.256 6.632 1.00 37.00 94 CYS A N 1
ATOM 762 C CA . CYS A 1 94 ? -19.569 10.427 5.503 1.00 37.00 94 CYS A CA 1
ATOM 763 C C . CYS A 1 94 ? -20.908 9.734 5.776 1.00 37.00 94 CYS A C 1
ATOM 765 O O . CYS A 1 94 ? -20.911 8.490 5.897 1.00 37.00 94 CYS A O 1
#

Solvent-accessible surface area (backbone atoms only — not comparable to full-atom values): 5789 Å² total; per-residue (Å²): 109,68,87,64,40,61,79,47,58,68,67,63,42,54,54,50,52,50,50,43,59,75,72,63,64,60,68,76,82,40,44,86,48,57,40,72,62,46,73,90,70,28,56,71,60,49,54,50,52,44,52,48,53,54,67,50,96,59,80,89,48,71,67,57,54,49,22,54,68,66,35,80,80,55,95,89,50,54,57,59,63,51,46,50,47,38,68,66,53,68,82,82,81,118

Radius of gyration: 12.92 Å; Cα contacts (8 Å, |Δi|>4): 66; chains: 1; bounding box: 33×24×33 Å